Protein AF-A0A0F9CEB5-F1 (afdb_monomer)

Sequence (102 aa):
MNRVVIAALAGTAAVAAMAVWAASDGERSPSLTVLGAPVDAAMIELGQQVYAENCASCHGAELEGQPDWRRRLDNGRMPAPPHDADGHTWHHADGQLFTITK

Solvent-accessible surface area (backbone atoms only — not comparable to full-atom values): 6128 Å² total; per-residue (Å²): 115,68,70,63,54,52,51,52,52,52,52,52,52,50,52,52,50,52,52,52,52,68,62,56,67,78,76,70,69,79,74,50,59,57,83,86,38,78,57,52,71,68,57,51,56,51,48,52,53,54,37,60,76,74,42,21,91,55,23,31,88,81,24,64,21,35,85,67,30,92,47,64,45,97,86,66,45,67,44,40,55,25,71,45,88,91,34,66,66,86,78,52,56,55,69,56,57,51,56,77,75,102

Foldseek 3Di:
DVVVVVVVVVVVVVVVVVVVVVVVVVPDDPQDDAPNHGDDPVNVVVVLVCCVVPPCVQCNNVQCGDPPQVDADPVRDGGGHGPDPVGCLVVDHNVVNVVVVD

Radius of gyration: 24.15 Å; Cα contacts (8 Å, |Δi|>4): 74; chains: 1; bounding box: 74×23×48 Å

pLDDT: mean 85.13, std 13.6, range [52.03, 98.31]

Nearest PDB structures (foldseek):
  6lod-assembly1_E  TM=5.961E-01  e=9.063E-01  Roseiflexus castenholzii DSM 13941
  1n90-assembly1_B  TM=5.913E-01  e=9.688E-01  Pseudomonas aeruginosa
  6tp9-assembly5_G  TM=3.926E-01  e=2.912E-01  Pseudomonas aeruginosa PAO1

Structure (mmCIF, N/CA/C/O backbone):
data_AF-A0A0F9CEB5-F1
#
_entry.id   AF-A0A0F9CEB5-F1
#
loop_
_atom_site.group_PDB
_atom_site.id
_atom_site.type_symbol
_atom_site.label_atom_id
_atom_site.label_alt_id
_atom_site.label_comp_id
_atom_site.label_asym_id
_atom_site.label_entity_id
_atom_site.label_seq_id
_atom_site.pdbx_PDB_ins_code
_atom_site.Cartn_x
_atom_site.Cartn_y
_atom_site.Cartn_z
_atom_site.occupancy
_atom_site.B_iso_or_equiv
_atom_site.auth_seq_id
_atom_site.auth_comp_id
_atom_site.auth_asym_id
_atom_site.auth_atom_id
_atom_site.pdbx_PDB_model_num
ATOM 1 N N . MET A 1 1 ? 58.361 1.465 -24.293 1.00 60.75 1 MET A N 1
ATOM 2 C CA . MET A 1 1 ? 57.134 1.855 -25.024 1.00 60.75 1 MET A CA 1
ATOM 3 C C . MET A 1 1 ? 55.990 0.850 -24.848 1.00 60.75 1 MET A C 1
ATOM 5 O O . MET A 1 1 ? 54.925 1.271 -24.429 1.00 60.75 1 MET A O 1
ATOM 9 N N . ASN A 1 2 ? 56.201 -0.465 -25.022 1.00 58.81 2 ASN A N 1
ATOM 10 C CA . ASN A 1 2 ? 55.131 -1.479 -24.878 1.00 58.81 2 ASN A CA 1
ATOM 11 C C . ASN A 1 2 ? 54.442 -1.555 -23.504 1.00 58.81 2 ASN A C 1
ATOM 13 O O . ASN A 1 2 ? 53.232 -1.719 -23.448 1.00 58.81 2 ASN A O 1
ATOM 17 N N . ARG A 1 3 ? 55.171 -1.430 -22.386 1.00 55.62 3 ARG A N 1
ATOM 18 C CA . ARG A 1 3 ? 54.576 -1.613 -21.042 1.00 55.62 3 ARG A CA 1
ATOM 19 C C . ARG A 1 3 ? 53.604 -0.492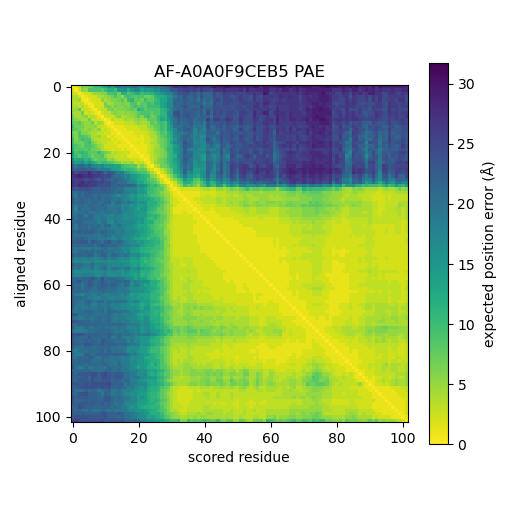 -20.654 1.00 55.62 3 ARG A C 1
ATOM 21 O O . ARG A 1 3 ? 52.630 -0.754 -19.964 1.00 55.62 3 ARG A O 1
ATOM 28 N N . VAL A 1 4 ? 53.852 0.726 -21.141 1.00 62.41 4 VAL A N 1
ATOM 29 C CA . VAL A 1 4 ? 52.983 1.896 -20.919 1.00 62.41 4 VAL A CA 1
ATOM 30 C C . VAL A 1 4 ? 51.709 1.784 -21.759 1.00 62.41 4 VAL A C 1
ATOM 32 O O . VAL A 1 4 ? 50.623 2.036 -21.253 1.00 62.41 4 VAL A O 1
ATOM 35 N N . VAL A 1 5 ? 51.825 1.314 -23.007 1.00 62.31 5 VAL A N 1
ATOM 36 C CA . VAL A 1 5 ? 50.673 1.069 -23.891 1.00 62.31 5 VAL A CA 1
ATOM 37 C C . VAL A 1 5 ? 49.800 -0.076 -23.363 1.00 62.31 5 VAL A C 1
ATOM 39 O O . VAL A 1 5 ? 48.583 0.058 -23.318 1.00 62.31 5 VAL A O 1
ATOM 42 N N . ILE A 1 6 ? 50.403 -1.170 -22.883 1.00 61.22 6 ILE A N 1
ATOM 43 C CA . ILE A 1 6 ? 49.669 -2.304 -22.293 1.00 61.22 6 ILE A CA 1
ATOM 44 C C . ILE A 1 6 ? 48.947 -1.887 -21.002 1.00 61.22 6 ILE A C 1
ATOM 46 O O . ILE A 1 6 ? 47.788 -2.245 -20.815 1.00 61.22 6 ILE A O 1
ATOM 50 N N . ALA A 1 7 ? 49.591 -1.098 -20.135 1.00 61.53 7 ALA A N 1
ATOM 51 C CA . ALA A 1 7 ? 48.959 -0.591 -18.915 1.00 61.53 7 ALA A CA 1
ATOM 52 C C . ALA A 1 7 ? 47.784 0.361 -19.215 1.00 61.53 7 ALA A C 1
ATOM 54 O O . ALA A 1 7 ? 46.745 0.274 -18.564 1.00 61.53 7 ALA A O 1
ATOM 55 N N . ALA A 1 8 ? 47.910 1.220 -20.233 1.00 58.53 8 ALA A N 1
ATOM 56 C CA . ALA A 1 8 ? 46.834 2.114 -20.663 1.00 58.53 8 ALA A CA 1
ATOM 57 C C 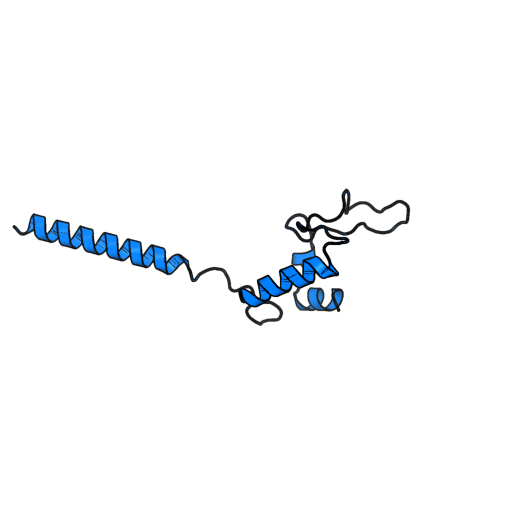. ALA A 1 8 ? 45.639 1.355 -21.276 1.00 58.53 8 ALA A C 1
ATOM 59 O O . ALA A 1 8 ? 44.483 1.678 -20.997 1.00 58.53 8 ALA A O 1
ATOM 60 N N . LEU A 1 9 ? 45.897 0.306 -22.064 1.00 66.50 9 LEU A N 1
ATOM 61 C CA . LEU A 1 9 ? 44.850 -0.556 -22.627 1.00 66.50 9 LEU A CA 1
ATOM 62 C C . LEU A 1 9 ? 44.137 -1.384 -21.546 1.00 66.50 9 LEU A C 1
ATOM 64 O O . LEU A 1 9 ? 42.916 -1.502 -21.564 1.00 66.50 9 LEU A O 1
ATOM 68 N N . ALA A 1 10 ? 44.875 -1.906 -20.563 1.00 66.88 10 ALA A N 1
ATOM 69 C CA . ALA A 1 10 ? 44.282 -2.625 -19.436 1.00 66.88 10 ALA A CA 1
ATOM 70 C C . ALA A 1 10 ? 43.416 -1.704 -18.555 1.00 66.88 10 ALA A C 1
ATOM 72 O O . ALA A 1 10 ? 42.327 -2.095 -18.140 1.00 66.88 10 ALA A O 1
ATOM 73 N N . GLY A 1 11 ? 43.864 -0.466 -18.314 1.00 67.62 11 GLY A N 1
ATOM 74 C CA . GLY A 1 11 ? 43.100 0.525 -17.553 1.00 67.62 11 GLY A CA 1
ATOM 75 C C . GLY A 1 11 ? 41.801 0.944 -18.248 1.00 67.62 11 GLY A C 1
ATOM 76 O O . GLY A 1 11 ? 40.754 1.002 -17.612 1.00 67.62 11 GLY A O 1
ATOM 77 N N . THR A 1 12 ? 41.839 1.173 -19.563 1.00 72.19 12 THR A N 1
ATOM 78 C CA . THR A 1 12 ? 40.638 1.529 -20.346 1.00 72.19 12 THR A CA 1
ATOM 79 C C . THR A 1 12 ? 39.637 0.378 -20.435 1.00 72.19 12 THR A C 1
ATOM 81 O O . THR A 1 12 ? 38.440 0.606 -20.264 1.00 72.19 12 THR A O 1
ATOM 84 N N . ALA A 1 13 ? 40.106 -0.862 -20.609 1.00 78.75 13 ALA A N 1
ATOM 85 C CA . ALA A 1 13 ? 39.247 -2.045 -20.583 1.00 78.75 13 ALA A CA 1
ATOM 86 C C . ALA A 1 13 ? 38.571 -2.249 -19.214 1.00 78.75 13 ALA A C 1
ATOM 88 O O . ALA A 1 13 ? 37.383 -2.560 -19.161 1.00 78.75 13 ALA A O 1
ATOM 89 N N . ALA A 1 14 ? 39.293 -2.021 -18.111 1.00 78.38 14 ALA A N 1
ATOM 90 C CA . ALA A 1 14 ? 38.731 -2.113 -16.764 1.00 78.38 14 ALA A CA 1
ATOM 91 C C . ALA A 1 14 ? 37.647 -1.050 -16.515 1.00 78.38 14 ALA A C 1
ATOM 93 O O . ALA A 1 14 ? 36.574 -1.378 -16.016 1.00 78.38 14 ALA A O 1
ATOM 94 N N . VAL A 1 15 ? 37.880 0.202 -16.926 1.00 81.56 15 VAL A N 1
ATOM 95 C CA . VAL A 1 15 ? 36.888 1.286 -16.800 1.00 81.56 15 VAL A CA 1
ATOM 96 C C . VAL A 1 15 ? 35.645 1.010 -17.651 1.00 81.56 15 VAL A C 1
ATOM 98 O O . VAL A 1 15 ? 34.527 1.195 -17.174 1.00 81.56 15 VAL A O 1
ATOM 101 N N . ALA A 1 16 ? 35.815 0.516 -18.880 1.00 82.19 16 ALA A N 1
ATOM 102 C CA . ALA A 1 16 ? 34.694 0.136 -19.737 1.00 82.19 16 ALA A CA 1
ATOM 103 C C . ALA A 1 16 ? 33.883 -1.024 -19.137 1.00 82.19 16 ALA A C 1
ATOM 105 O O . ALA A 1 16 ? 32.657 -0.964 -19.113 1.00 82.19 16 ALA A O 1
ATOM 106 N N . ALA A 1 17 ? 34.548 -2.046 -18.591 1.00 80.38 17 ALA A N 1
ATOM 107 C CA . ALA A 1 17 ? 33.880 -3.161 -17.923 1.00 80.38 17 ALA A CA 1
ATOM 108 C C . ALA A 1 17 ? 33.103 -2.709 -16.674 1.00 80.38 17 ALA A C 1
ATOM 110 O O . ALA A 1 17 ? 31.976 -3.150 -16.470 1.00 80.38 17 ALA A O 1
ATOM 111 N N . MET A 1 18 ? 33.659 -1.789 -15.878 1.00 78.06 18 MET A N 1
ATOM 112 C CA . MET A 1 18 ? 32.973 -1.206 -14.719 1.00 78.06 18 MET A CA 1
ATOM 113 C C . MET A 1 18 ? 31.750 -0.377 -15.126 1.00 78.06 18 MET A C 1
ATOM 115 O O . MET A 1 18 ? 30.709 -0.482 -14.486 1.00 78.06 18 MET A O 1
ATOM 119 N N . ALA A 1 19 ? 31.849 0.410 -16.201 1.00 79.69 19 ALA A N 1
ATOM 120 C CA . ALA A 1 19 ? 30.724 1.184 -16.720 1.00 79.69 19 ALA A CA 1
ATOM 121 C C . ALA A 1 19 ? 29.604 0.281 -17.265 1.00 79.69 19 ALA A C 1
ATOM 123 O O . ALA A 1 19 ? 28.433 0.533 -17.002 1.00 79.69 19 ALA A O 1
ATOM 124 N N . VAL A 1 20 ? 29.957 -0.799 -17.975 1.00 79.00 20 VAL A N 1
ATOM 125 C CA . VAL A 1 20 ? 28.989 -1.798 -18.459 1.00 79.00 20 VAL A CA 1
ATOM 126 C C . VAL A 1 20 ? 28.333 -2.537 -17.295 1.00 79.00 20 VAL A C 1
ATOM 128 O O . VAL A 1 20 ? 27.120 -2.711 -17.304 1.00 79.00 20 VAL A O 1
ATOM 131 N N . TRP A 1 21 ? 29.101 -2.934 -16.278 1.00 73.62 21 TRP A N 1
ATOM 132 C CA . TRP A 1 21 ? 28.567 -3.609 -15.094 1.00 73.62 21 TRP A CA 1
ATOM 133 C C . TRP A 1 21 ? 27.595 -2.708 -14.320 1.00 73.62 21 TRP A C 1
ATOM 135 O O . TRP A 1 21 ? 26.464 -3.116 -14.063 1.00 73.62 21 TRP A O 1
ATOM 145 N N . ALA A 1 22 ? 27.981 -1.451 -14.074 1.00 73.81 22 ALA A N 1
ATOM 146 C CA . ALA A 1 22 ? 27.130 -0.455 -13.423 1.00 73.81 22 ALA A CA 1
ATOM 147 C C . ALA A 1 22 ? 25.861 -0.131 -14.231 1.00 73.81 22 ALA A C 1
ATOM 149 O O . ALA A 1 22 ? 24.814 0.136 -13.651 1.00 73.81 22 ALA A O 1
ATOM 150 N N . ALA A 1 23 ? 25.931 -0.179 -15.565 1.00 69.69 23 ALA A N 1
ATOM 151 C CA . ALA A 1 23 ? 24.759 -0.026 -16.425 1.00 69.69 23 ALA A CA 1
ATOM 152 C C . ALA A 1 23 ? 23.875 -1.289 -16.466 1.00 69.69 23 ALA A C 1
ATOM 154 O O . ALA A 1 23 ? 22.679 -1.188 -16.720 1.00 69.69 23 ALA A O 1
ATOM 155 N N . SER A 1 24 ? 24.442 -2.475 -16.214 1.00 65.00 24 SER A N 1
ATOM 156 C CA . SER A 1 24 ? 23.732 -3.760 -16.284 1.00 65.00 24 SER A CA 1
ATOM 157 C C . SER A 1 24 ? 22.938 -4.124 -15.024 1.00 65.00 24 SER A C 1
ATOM 159 O O . SER A 1 24 ? 22.067 -4.993 -15.090 1.00 65.00 24 SER A O 1
ATOM 161 N N . ASP A 1 25 ? 23.197 -3.456 -13.896 1.00 57.12 25 ASP A N 1
ATOM 162 C CA . ASP A 1 25 ? 22.453 -3.660 -12.643 1.00 57.12 25 ASP A CA 1
ATOM 163 C C . ASP A 1 25 ? 21.019 -3.092 -12.686 1.00 57.12 25 ASP A C 1
ATOM 165 O O . ASP A 1 25 ? 20.201 -3.4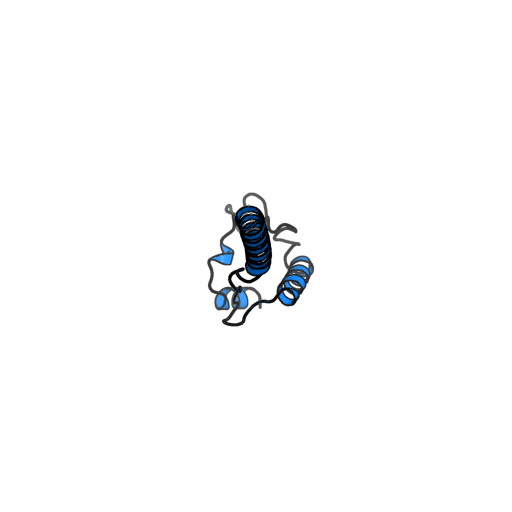23 -11.830 1.00 57.12 25 ASP A O 1
ATOM 169 N N . GLY A 1 26 ? 20.666 -2.300 -13.707 1.00 53.12 26 GLY A N 1
ATOM 170 C CA . GLY A 1 26 ? 19.324 -1.721 -13.867 1.00 53.12 26 GLY A CA 1
ATOM 171 C C . GLY A 1 26 ? 18.218 -2.697 -14.302 1.00 53.12 26 GLY A C 1
ATOM 172 O O . GLY A 1 26 ? 17.049 -2.331 -14.270 1.00 53.12 26 GLY A O 1
ATOM 173 N N . GLU A 1 27 ? 18.558 -3.930 -14.691 1.00 52.03 27 GLU A N 1
ATOM 174 C CA . GLU A 1 27 ? 17.651 -4.841 -15.421 1.00 52.03 27 GLU A CA 1
ATOM 175 C C . GLU A 1 27 ? 17.235 -6.101 -14.629 1.00 52.03 2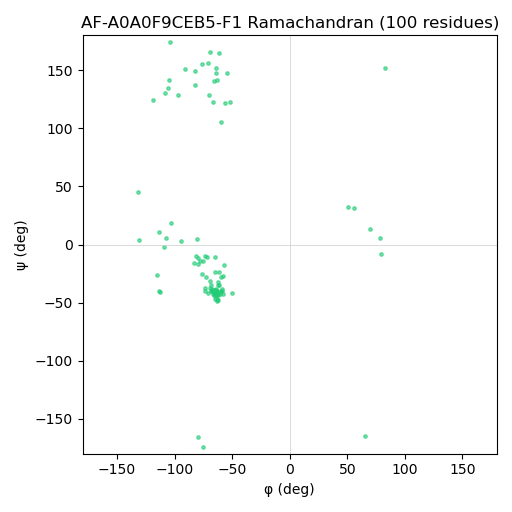7 GLU A C 1
ATOM 177 O O . GLU A 1 27 ? 16.671 -7.035 -15.198 1.00 52.03 27 GLU A O 1
ATOM 182 N N . ARG A 1 28 ? 17.514 -6.197 -13.319 1.00 53.78 28 ARG A N 1
ATOM 183 C CA . ARG A 1 28 ? 17.140 -7.386 -12.515 1.00 53.78 28 ARG A CA 1
ATOM 184 C C . ARG A 1 28 ? 16.446 -7.065 -11.196 1.00 53.78 28 ARG A C 1
ATOM 186 O O . ARG A 1 28 ? 16.711 -7.700 -10.178 1.00 53.78 28 ARG A O 1
ATOM 193 N N . SER A 1 29 ? 15.482 -6.155 -11.225 1.00 53.75 29 SER A N 1
ATOM 194 C CA . SER A 1 29 ? 14.353 -6.299 -10.303 1.00 53.75 29 SER A CA 1
ATOM 195 C C . SER A 1 29 ? 13.535 -7.500 -10.787 1.00 53.75 29 SER A C 1
ATOM 197 O O . SER A 1 29 ? 13.241 -7.552 -11.985 1.00 53.75 29 SER A O 1
ATOM 199 N N . PRO A 1 30 ? 13.187 -8.492 -9.942 1.00 56.94 30 PRO A N 1
ATOM 200 C CA . PRO A 1 30 ? 12.227 -9.508 -10.356 1.00 56.94 30 PRO A CA 1
ATOM 201 C C . PRO A 1 30 ? 10.995 -8.765 -10.870 1.00 56.94 30 PRO A C 1
ATOM 203 O O . PRO A 1 30 ? 10.458 -7.910 -10.166 1.00 56.94 30 PRO A O 1
ATOM 206 N N . SER A 1 31 ? 10.603 -9.022 -12.118 1.00 71.25 31 SER A N 1
ATOM 207 C CA . SER A 1 31 ? 9.389 -8.439 -12.672 1.00 71.25 31 SER A CA 1
ATOM 208 C C . SER A 1 31 ? 8.244 -8.907 -11.782 1.00 71.25 31 SER A C 1
ATOM 210 O O . SER A 1 31 ? 7.895 -10.089 -11.816 1.00 71.25 31 SER A O 1
ATOM 212 N N . LEU A 1 32 ? 7.717 -8.022 -10.934 1.00 84.25 32 LEU A N 1
ATOM 213 C CA . LEU A 1 32 ? 6.530 -8.316 -10.148 1.00 84.25 32 LEU A CA 1
ATOM 214 C C . LEU A 1 32 ? 5.442 -8.701 -11.145 1.00 84.25 32 LEU A C 1
ATOM 216 O O . LEU A 1 32 ? 5.138 -7.933 -12.054 1.00 84.25 32 LEU A O 1
ATOM 220 N N . THR A 1 33 ? 4.894 -9.901 -11.010 1.00 88.44 33 THR A N 1
ATOM 221 C CA . THR A 1 33 ? 3.747 -10.324 -11.804 1.00 88.44 33 THR A CA 1
ATOM 222 C C . THR A 1 33 ? 2.533 -10.379 -10.907 1.00 88.44 33 THR A C 1
ATOM 224 O O . THR A 1 33 ? 2.601 -11.014 -9.859 1.00 88.44 33 THR A O 1
ATOM 227 N N . VAL A 1 34 ? 1.439 -9.762 -11.340 1.00 87.62 34 VAL A N 1
ATOM 228 C CA . VAL A 1 34 ? 0.133 -9.862 -10.688 1.00 87.62 34 VAL A CA 1
ATOM 229 C C . VAL A 1 34 ? -0.834 -10.485 -11.684 1.00 87.62 34 VAL A C 1
ATOM 231 O O . VAL A 1 34 ? -0.959 -10.014 -12.814 1.00 87.62 34 VAL A O 1
ATOM 234 N N . LEU A 1 35 ? -1.484 -11.585 -11.297 1.00 88.38 35 LEU A N 1
ATOM 235 C CA . LEU A 1 35 ? -2.384 -12.366 -12.163 1.00 88.38 35 LEU A CA 1
ATOM 236 C C . LEU A 1 35 ? -1.718 -12.837 -13.473 1.00 88.38 35 LEU A C 1
ATOM 238 O O . LEU A 1 35 ? -2.371 -12.973 -14.506 1.00 88.38 35 LEU A O 1
ATOM 242 N N . GLY A 1 36 ? -0.407 -13.087 -13.438 1.00 88.44 36 GLY A N 1
ATOM 243 C CA . GLY A 1 36 ? 0.369 -13.520 -14.604 1.00 88.44 36 GLY A CA 1
ATOM 244 C C . GLY A 1 36 ? 0.733 -12.406 -15.592 1.00 88.44 36 GLY A C 1
ATOM 245 O O . GLY A 1 36 ? 1.318 -12.703 -16.632 1.00 88.44 36 GLY A O 1
ATOM 246 N N . ALA A 1 37 ? 0.430 -11.142 -15.282 1.00 89.19 37 ALA A N 1
ATOM 247 C CA . ALA A 1 37 ? 0.848 -9.985 -16.067 1.00 89.19 37 ALA A CA 1
ATOM 248 C C . ALA A 1 37 ? 1.988 -9.230 -15.362 1.00 89.19 37 ALA A C 1
ATOM 250 O O . ALA A 1 37 ? 1.955 -9.113 -14.135 1.00 89.19 37 ALA A O 1
ATOM 251 N N . PRO A 1 38 ? 2.993 -8.717 -16.097 1.00 91.56 38 PRO A N 1
ATOM 252 C CA . PRO A 1 38 ? 4.041 -7.894 -15.504 1.00 91.56 38 PRO A CA 1
ATOM 253 C C . PRO A 1 38 ? 3.457 -6.579 -14.978 1.00 91.56 38 PRO A C 1
ATOM 255 O O . PRO A 1 38 ? 2.608 -5.969 -15.624 1.00 91.56 38 PRO A O 1
ATOM 258 N N . VAL A 1 39 ? 3.947 -6.138 -13.826 1.00 91.06 39 VAL A N 1
ATOM 259 C CA . VAL A 1 39 ? 3.650 -4.835 -13.230 1.00 91.06 39 VAL A CA 1
ATOM 260 C C . VAL A 1 39 ? 4.779 -3.872 -13.583 1.00 91.06 39 VAL A C 1
ATOM 262 O O . VAL A 1 39 ? 5.953 -4.180 -13.377 1.00 91.06 39 VAL A O 1
ATOM 265 N N . ASP A 1 40 ? 4.423 -2.706 -14.114 1.00 91.44 40 ASP A N 1
ATOM 266 C CA . ASP A 1 40 ? 5.353 -1.628 -14.440 1.00 91.44 40 ASP A CA 1
ATOM 267 C C . ASP A 1 40 ? 5.279 -0.490 -13.407 1.00 91.44 40 ASP A C 1
ATOM 269 O O . ASP A 1 40 ? 4.457 -0.492 -12.487 1.00 91.44 40 ASP A O 1
ATOM 273 N N . ALA A 1 41 ? 6.168 0.494 -13.545 1.00 90.56 41 ALA A N 1
ATOM 274 C CA . ALA A 1 41 ? 6.236 1.623 -12.621 1.00 90.56 41 ALA A CA 1
ATOM 275 C C . ALA A 1 41 ? 4.945 2.464 -12.603 1.00 90.56 41 ALA A C 1
ATOM 277 O O . ALA A 1 41 ? 4.552 2.944 -11.541 1.00 90.56 41 ALA A O 1
ATOM 278 N N . ALA A 1 42 ? 4.263 2.606 -13.744 1.00 93.12 42 ALA A N 1
ATOM 279 C CA . ALA A 1 42 ? 3.026 3.378 -13.834 1.00 93.12 42 ALA A CA 1
ATOM 280 C C . ALA A 1 42 ? 1.877 2.679 -13.090 1.00 93.12 42 ALA A C 1
ATOM 282 O O . ALA A 1 42 ? 1.078 3.332 -12.420 1.00 93.12 42 ALA A O 1
ATOM 283 N N . MET A 1 43 ? 1.817 1.346 -13.148 1.00 94.62 43 MET A N 1
ATOM 284 C CA . MET A 1 43 ? 0.875 0.554 -12.358 1.00 94.62 43 MET A CA 1
ATOM 285 C C . MET A 1 43 ? 1.131 0.684 -10.853 1.00 94.62 43 MET A C 1
ATOM 287 O O . MET A 1 43 ? 0.174 0.766 -10.085 1.00 94.62 43 MET A O 1
ATOM 291 N N . ILE A 1 44 ? 2.397 0.738 -10.424 1.00 93.31 44 ILE A N 1
ATOM 292 C CA . ILE A 1 44 ? 2.751 0.960 -9.013 1.00 93.31 44 ILE A CA 1
ATOM 293 C C . ILE A 1 44 ? 2.301 2.352 -8.559 1.00 93.31 44 ILE A C 1
ATOM 295 O O . ILE A 1 44 ? 1.671 2.475 -7.510 1.00 93.31 44 ILE A O 1
ATOM 299 N N . GLU A 1 45 ? 2.576 3.389 -9.352 1.00 96.19 45 GLU A N 1
ATOM 300 C CA . GLU A 1 45 ? 2.168 4.766 -9.049 1.00 96.19 45 GLU A CA 1
ATOM 301 C C . GLU A 1 45 ? 0.641 4.901 -8.953 1.00 96.19 45 GLU A C 1
ATOM 303 O O . GLU A 1 45 ? 0.121 5.505 -8.012 1.00 96.19 45 GLU A O 1
ATOM 308 N N . LEU A 1 46 ? -0.096 4.274 -9.874 1.00 96.50 46 LEU A N 1
ATOM 309 C CA . LEU A 1 46 ? -1.554 4.207 -9.803 1.00 96.50 46 LEU A CA 1
ATOM 310 C C . LEU A 1 46 ? -2.026 3.460 -8.546 1.00 96.50 46 LEU A C 1
ATOM 312 O O . LEU A 1 46 ? -2.947 3.912 -7.867 1.00 96.50 46 LEU A O 1
ATOM 316 N N . GLY A 1 47 ? -1.393 2.332 -8.215 1.00 94.25 47 GLY A N 1
ATOM 317 C CA . GLY A 1 47 ? -1.710 1.549 -7.021 1.00 94.25 47 GLY A CA 1
ATOM 318 C C . GLY A 1 47 ? -1.548 2.349 -5.726 1.00 94.25 47 GLY A C 1
ATOM 319 O O . GLY A 1 47 ? -2.394 2.243 -4.839 1.00 94.25 47 GLY A O 1
ATOM 320 N N . GLN A 1 48 ? -0.521 3.200 -5.635 1.00 96.56 48 GLN A N 1
ATOM 321 C CA . GLN A 1 48 ? -0.316 4.099 -4.493 1.00 96.56 48 GLN A CA 1
ATOM 322 C C . GLN A 1 48 ? -1.453 5.120 -4.350 1.00 96.56 48 GLN A C 1
ATOM 324 O O . GLN A 1 48 ? -1.952 5.323 -3.244 1.00 96.56 48 GLN A O 1
ATOM 329 N N . GLN A 1 49 ? -1.908 5.717 -5.457 1.00 98.31 49 GLN A N 1
ATOM 330 C CA . GLN A 1 49 ? -3.039 6.657 -5.450 1.00 98.31 49 GLN A CA 1
ATOM 331 C C . GLN A 1 49 ? -4.328 5.966 -4.995 1.00 98.31 49 GLN A C 1
ATOM 333 O O . GLN A 1 49 ? -4.989 6.426 -4.064 1.00 98.31 49 GLN A O 1
ATOM 338 N N . VAL A 1 50 ? -4.634 4.800 -5.577 1.00 96.94 50 VAL A N 1
ATO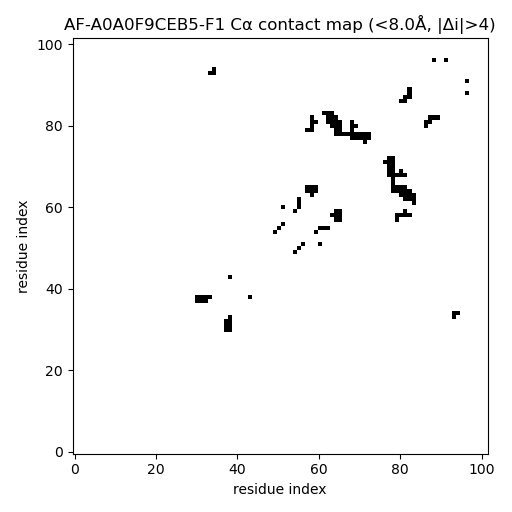M 339 C CA . VAL A 1 50 ? -5.805 3.997 -5.193 1.00 96.94 50 VAL A CA 1
ATOM 340 C C . VAL A 1 50 ? -5.752 3.623 -3.711 1.00 96.94 50 VAL A C 1
ATOM 342 O O . VAL A 1 50 ? -6.768 3.724 -3.020 1.00 96.94 50 VAL A O 1
ATOM 345 N N . TYR A 1 51 ? -4.584 3.221 -3.204 1.00 96.75 51 TYR A N 1
ATOM 346 C CA . TYR A 1 51 ? -4.398 2.885 -1.796 1.00 96.75 51 TYR A CA 1
ATOM 347 C C . TYR A 1 51 ? -4.664 4.084 -0.876 1.00 96.75 51 TYR A C 1
ATOM 349 O O . TYR A 1 51 ? -5.407 3.957 0.101 1.00 96.75 51 TYR A O 1
ATOM 357 N N . ALA A 1 52 ? -4.095 5.249 -1.193 1.00 98.12 52 ALA A N 1
ATOM 358 C CA . ALA A 1 52 ? -4.274 6.464 -0.403 1.00 98.12 52 ALA A CA 1
ATOM 359 C C . ALA A 1 52 ? -5.750 6.889 -0.330 1.00 98.12 52 ALA A C 1
ATOM 361 O O . ALA A 1 52 ? -6.237 7.265 0.735 1.00 98.12 52 ALA A O 1
ATOM 362 N N . GLU A 1 53 ? -6.475 6.777 -1.443 1.00 98.06 53 GLU A N 1
ATOM 363 C CA . GLU A 1 53 ? -7.884 7.164 -1.533 1.00 98.06 53 GLU A CA 1
ATOM 364 C C . GLU A 1 53 ? -8.830 6.186 -0.824 1.00 98.06 53 GLU A C 1
ATOM 366 O O . GLU A 1 53 ? -9.819 6.612 -0.227 1.00 98.06 53 GLU A O 1
ATOM 371 N N . ASN A 1 54 ? -8.547 4.879 -0.881 1.00 96.69 54 ASN A N 1
ATOM 372 C CA . ASN A 1 54 ? -9.533 3.851 -0.525 1.00 96.69 54 ASN A CA 1
ATOM 373 C C . ASN A 1 54 ? -9.155 3.009 0.702 1.00 96.69 54 ASN A C 1
ATOM 375 O O . ASN A 1 54 ? -10.039 2.500 1.389 1.00 96.69 54 ASN A O 1
ATOM 379 N N . CYS A 1 55 ? -7.866 2.858 1.003 1.00 96.12 55 CYS A N 1
ATOM 380 C CA . CYS A 1 55 ? -7.375 1.869 1.970 1.00 96.12 55 CYS A CA 1
ATOM 381 C C . CYS A 1 55 ? -6.768 2.523 3.217 1.00 96.12 55 CYS A C 1
ATOM 383 O O . CYS A 1 55 ? -6.991 2.062 4.343 1.00 96.12 55 CYS A O 1
ATOM 385 N N . ALA A 1 56 ? -6.030 3.621 3.024 1.00 97.88 56 ALA A N 1
ATOM 386 C CA . ALA A 1 56 ? -5.223 4.259 4.063 1.00 97.88 56 ALA A CA 1
ATOM 387 C C . ALA A 1 56 ? -6.036 4.736 5.278 1.00 97.88 56 ALA A C 1
ATOM 389 O O .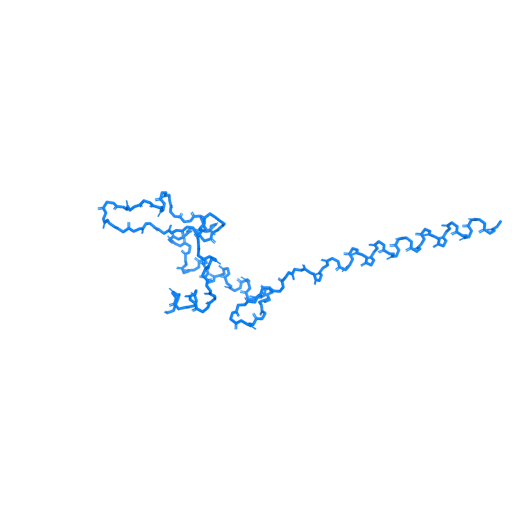 ALA A 1 56 ? -5.525 4.748 6.395 1.00 97.88 56 ALA A O 1
ATOM 390 N N . SER A 1 57 ? -7.321 5.062 5.096 1.00 97.25 57 SER A N 1
ATOM 391 C CA . SER A 1 57 ? -8.210 5.479 6.193 1.00 97.25 57 SER A CA 1
ATOM 392 C C . SER A 1 57 ? -8.338 4.437 7.312 1.00 97.25 57 SER A C 1
ATOM 394 O O . SER A 1 57 ? -8.597 4.795 8.461 1.00 97.25 57 SER A O 1
ATOM 396 N N . CYS A 1 58 ? -8.157 3.154 6.984 1.00 96.06 58 CYS A N 1
ATOM 397 C CA . CYS A 1 58 ? -8.219 2.053 7.942 1.00 96.06 58 CYS A CA 1
ATOM 398 C C . CYS A 1 58 ? -6.858 1.389 8.147 1.00 96.06 58 CYS A C 1
ATOM 400 O O . CYS A 1 58 ? -6.523 1.052 9.280 1.00 96.06 58 CYS A O 1
ATOM 402 N N . HIS A 1 59 ? -6.097 1.199 7.068 1.00 96.94 59 HIS A N 1
ATOM 403 C CA . HIS A 1 59 ? -4.842 0.447 7.068 1.00 96.94 59 HIS A CA 1
ATOM 404 C C . HIS A 1 59 ? -3.589 1.315 7.254 1.00 96.94 59 HIS A C 1
ATOM 406 O O . HIS A 1 59 ? -2.486 0.780 7.238 1.00 96.94 59 HIS A O 1
ATOM 412 N N . GLY A 1 60 ? -3.747 2.626 7.451 1.00 97.25 60 GLY A N 1
ATOM 413 C CA . GLY A 1 60 ? -2.632 3.550 7.640 1.00 97.25 60 GLY A CA 1
ATOM 414 C C . GLY A 1 60 ? -2.002 4.000 6.321 1.00 97.25 60 GLY A C 1
ATOM 415 O O . GLY A 1 60 ? -2.084 3.303 5.304 1.00 97.25 60 GLY A O 1
ATOM 416 N N . ALA A 1 61 ? -1.423 5.201 6.322 1.00 96.94 61 ALA A N 1
ATOM 417 C CA . ALA A 1 61 ? -0.816 5.802 5.131 1.00 96.94 61 ALA A CA 1
ATOM 418 C C . ALA A 1 61 ? 0.513 5.130 4.753 1.00 96.94 61 ALA A C 1
ATOM 420 O O . ALA A 1 61 ? 0.852 5.073 3.575 1.00 96.94 61 ALA A O 1
ATOM 421 N N . GLU A 1 62 ? 1.207 4.574 5.743 1.00 95.88 62 GLU A N 1
ATOM 422 C CA . GLU A 1 62 ? 2.485 3.869 5.635 1.00 95.88 62 GLU A CA 1
ATOM 423 C C . GLU A 1 62 ? 2.293 2.341 5.714 1.00 95.88 62 GLU A C 1
ATOM 425 O O . GLU A 1 62 ? 3.246 1.601 5.944 1.00 95.88 62 GLU A O 1
ATOM 430 N N . LEU A 1 63 ? 1.063 1.852 5.484 1.00 96.62 63 LEU A N 1
ATOM 431 C CA . LEU A 1 63 ? 0.674 0.433 5.513 1.00 96.62 63 LEU A CA 1
ATOM 432 C C . LEU A 1 63 ? 0.681 -0.221 6.911 1.00 96.62 63 LEU A C 1
ATOM 434 O O . LEU A 1 63 ? 0.579 -1.445 7.011 1.00 96.62 63 LEU A O 1
ATOM 438 N N . GLU A 1 64 ? 0.764 0.571 7.976 1.00 95.94 64 GLU A N 1
ATOM 439 C CA . GLU A 1 64 ? 1.035 0.141 9.352 1.00 95.94 64 GLU A CA 1
ATOM 440 C C . GLU A 1 64 ? -0.151 -0.538 10.067 1.00 95.94 64 GLU A C 1
ATOM 442 O O . GLU A 1 64 ? 0.006 -1.182 11.109 1.00 95.94 64 GLU A O 1
ATOM 447 N N . GLY A 1 65 ? -1.358 -0.422 9.513 1.00 96.44 65 GLY A N 1
ATOM 448 C CA . GLY A 1 65 ? -2.577 -0.941 10.119 1.00 96.44 65 GLY A CA 1
ATOM 449 C C . GLY A 1 65 ? -2.941 -0.251 11.436 1.00 96.44 65 GLY A C 1
ATOM 450 O O . GLY A 1 65 ? -2.465 0.829 11.781 1.00 96.44 65 GLY A O 1
ATOM 451 N N . GLN A 1 66 ? -3.839 -0.878 12.191 1.00 96.56 66 GLN A N 1
ATOM 452 C CA . GLN A 1 66 ? -4.222 -0.398 13.517 1.00 96.56 66 GLN A CA 1
ATOM 453 C C . GLN A 1 66 ? -3.339 -1.023 14.613 1.00 96.56 66 GLN A C 1
ATOM 455 O O . GLN A 1 66 ? -2.892 -2.167 14.479 1.00 96.56 66 GLN A O 1
ATOM 460 N N . PRO A 1 67 ? -3.128 -0.325 15.745 1.00 94.06 67 PRO A N 1
ATOM 461 C CA . PRO A 1 67 ? -2.469 -0.909 16.908 1.00 94.06 67 PRO A CA 1
ATOM 462 C C . PRO A 1 67 ? -3.161 -2.195 17.370 1.00 94.06 67 PRO A C 1
ATOM 464 O O . PRO A 1 67 ? -4.380 -2.333 17.256 1.00 94.06 67 PRO A O 1
ATOM 467 N N . ASP A 1 68 ? -2.380 -3.133 17.908 1.00 94.50 68 ASP A N 1
ATOM 468 C CA . ASP A 1 68 ? -2.873 -4.414 18.428 1.00 94.50 68 ASP A CA 1
ATOM 469 C C . ASP A 1 68 ? -3.778 -5.187 17.449 1.00 94.50 68 ASP A C 1
ATOM 471 O O . ASP A 1 68 ? -4.665 -5.925 17.875 1.00 94.50 68 ASP A O 1
ATOM 475 N N . TRP A 1 69 ? -3.549 -5.077 16.132 1.00 94.62 69 TRP A N 1
ATOM 476 C CA . TRP A 1 69 ? -4.433 -5.640 15.097 1.00 94.62 69 TRP A CA 1
ATOM 477 C C . TRP A 1 69 ? -4.694 -7.147 15.186 1.00 94.62 69 TRP A C 1
ATOM 479 O O . TRP A 1 69 ? -5.658 -7.654 14.617 1.00 94.62 69 TRP A O 1
ATOM 489 N N . ARG A 1 70 ? -3.855 -7.882 15.919 1.00 94.44 70 ARG A N 1
ATOM 490 C CA . ARG A 1 70 ? -4.030 -9.317 16.182 1.00 94.44 70 ARG A CA 1
ATOM 491 C C . ARG A 1 70 ? -5.016 -9.608 17.323 1.00 94.44 70 ARG A C 1
ATOM 493 O O . ARG A 1 70 ? -5.389 -10.765 17.513 1.00 94.44 70 ARG A O 1
ATOM 500 N N . ARG A 1 71 ? -5.453 -8.597 18.081 1.00 96.00 71 ARG A N 1
ATOM 501 C CA . ARG A 1 71 ? -6.416 -8.712 19.183 1.00 96.00 71 ARG A CA 1
ATOM 502 C C . ARG A 1 71 ? -7.771 -8.158 18.755 1.00 96.00 71 ARG A C 1
ATOM 504 O O . ARG A 1 71 ? -7.865 -7.072 18.198 1.00 96.00 71 ARG A O 1
ATOM 511 N N . ARG A 1 72 ? -8.842 -8.891 19.064 1.00 96.88 72 ARG A N 1
ATOM 512 C CA . ARG A 1 72 ? -10.207 -8.393 18.852 1.00 96.88 72 ARG A CA 1
ATOM 513 C C . ARG A 1 72 ? -10.476 -7.166 19.721 1.00 96.88 72 ARG A C 1
ATOM 515 O O . ARG A 1 72 ? -10.072 -7.122 20.883 1.00 96.88 72 ARG A O 1
ATOM 522 N N . LEU A 1 73 ? -11.208 -6.221 19.147 1.00 94.56 73 LEU A N 1
ATOM 523 C CA . LEU A 1 73 ? -11.803 -5.095 19.857 1.00 94.56 73 LEU A CA 1
ATOM 524 C C . LEU A 1 73 ? -12.934 -5.581 20.775 1.00 94.56 73 LEU A C 1
ATOM 526 O O . LEU A 1 73 ? -13.464 -6.680 20.598 1.00 94.56 73 LEU A O 1
ATOM 530 N N . ASP A 1 74 ? -13.373 -4.725 21.698 1.00 96.25 74 ASP A N 1
ATOM 531 C CA . ASP A 1 74 ? -14.476 -5.030 22.624 1.00 96.25 74 ASP A CA 1
ATOM 532 C C . ASP A 1 74 ? -15.805 -5.302 21.894 1.00 96.25 74 ASP A C 1
ATOM 534 O O . ASP A 1 74 ? -16.663 -6.031 22.385 1.00 96.25 74 ASP A O 1
ATOM 538 N N . ASN A 1 75 ? -15.954 -4.778 20.672 1.00 95.12 75 ASN A N 1
ATOM 539 C CA . ASN A 1 75 ? -17.085 -5.062 19.783 1.00 95.12 75 ASN A CA 1
ATOM 540 C C .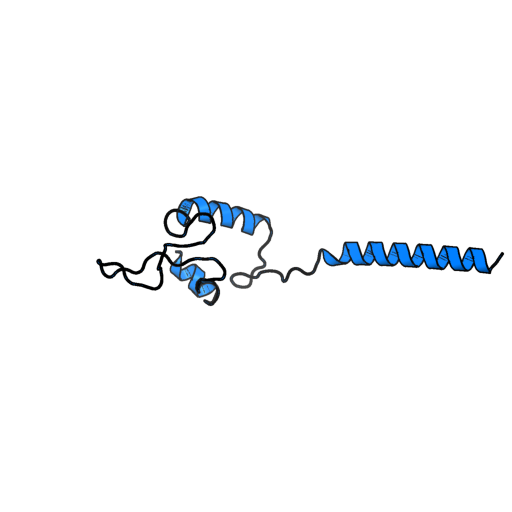 ASN A 1 75 ? -16.956 -6.399 19.016 1.00 95.12 75 ASN A C 1
ATOM 542 O O . ASN A 1 75 ? -17.767 -6.691 18.138 1.00 95.12 75 ASN A O 1
ATOM 546 N N . GLY A 1 76 ? -15.916 -7.189 19.291 1.00 95.94 76 GLY A N 1
ATOM 547 C CA . GLY A 1 76 ? -15.646 -8.489 18.678 1.00 95.94 76 GLY A CA 1
ATOM 548 C C . GLY A 1 76 ? -15.010 -8.447 17.284 1.00 95.94 76 GLY A C 1
ATOM 549 O O . GLY A 1 76 ? -14.590 -9.498 16.782 1.00 95.94 76 GLY A O 1
ATOM 550 N N . ARG A 1 77 ? -14.898 -7.276 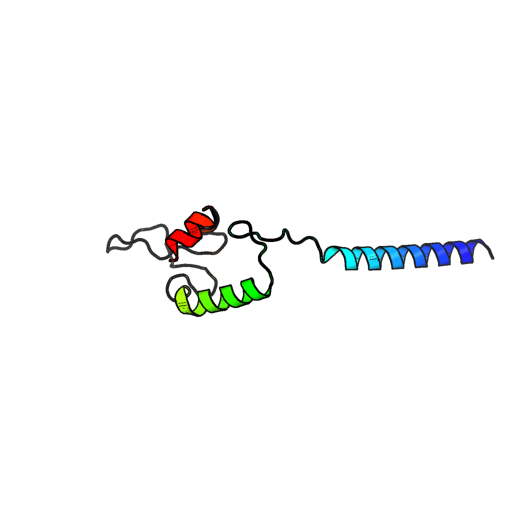16.643 1.00 94.69 77 ARG A N 1
ATOM 551 C CA . ARG A 1 77 ? -14.259 -7.132 15.325 1.00 94.69 77 ARG A CA 1
ATOM 552 C C . ARG A 1 77 ? -12.735 -7.181 15.439 1.00 94.69 77 ARG A C 1
ATOM 554 O O . ARG A 1 77 ? -12.164 -6.879 16.485 1.00 94.69 77 ARG A O 1
ATOM 561 N N . MET A 1 78 ? -12.090 -7.568 14.342 1.00 95.12 78 MET A N 1
ATOM 562 C CA . MET A 1 78 ? -10.644 -7.415 14.191 1.00 95.12 78 MET A CA 1
ATOM 563 C C . MET A 1 78 ? -10.337 -5.979 13.745 1.00 95.12 78 MET A C 1
ATOM 565 O O . MET A 1 78 ? -11.064 -5.469 12.884 1.00 95.12 78 MET A O 1
ATOM 569 N N . PRO A 1 79 ? -9.303 -5.335 14.307 1.00 96.19 79 PRO A N 1
ATOM 570 C CA . PRO A 1 79 ? -8.750 -4.104 13.756 1.00 96.19 79 PRO A CA 1
ATOM 571 C C . PRO A 1 79 ? -8.200 -4.337 12.342 1.00 96.19 79 PRO A C 1
ATOM 573 O O . PRO A 1 79 ? -7.988 -5.479 11.922 1.00 96.19 79 PRO A O 1
ATOM 576 N N . ALA A 1 80 ? -7.963 -3.255 11.606 1.00 95.62 80 ALA A N 1
ATOM 577 C CA . ALA A 1 80 ? -7.364 -3.352 10.280 1.00 95.62 80 ALA A CA 1
ATOM 578 C C . ALA A 1 80 ? -5.909 -3.861 10.394 1.00 95.62 80 ALA A C 1
ATOM 580 O O . ALA A 1 80 ? -5.116 -3.244 11.111 1.00 95.62 80 ALA A O 1
ATOM 581 N N . PRO A 1 81 ? -5.540 -4.976 9.739 1.00 95.56 81 PRO A N 1
ATOM 582 C CA . PRO A 1 81 ? -4.162 -5.459 9.743 1.00 95.56 81 PRO A CA 1
ATOM 583 C C . PRO A 1 81 ? -3.245 -4.552 8.902 1.00 95.56 81 PRO A C 1
ATOM 585 O O . PRO A 1 81 ? -3.727 -3.919 7.965 1.00 95.56 81 PRO A O 1
ATOM 588 N N . PRO A 1 82 ? -1.931 -4.527 9.165 1.00 96.56 82 PRO A N 1
ATOM 589 C CA . PRO A 1 82 ? -0.966 -3.890 8.288 1.00 96.56 82 PRO A CA 1
ATOM 590 C C . PRO A 1 82 ? -0.904 -4.576 6.919 1.00 96.56 82 PRO A C 1
ATOM 592 O O . PRO A 1 82 ? -1.156 -5.783 6.770 1.00 96.56 82 PRO A O 1
ATOM 595 N N . HIS A 1 83 ? -0.537 -3.784 5.920 1.00 94.12 83 HIS A N 1
ATOM 596 C CA . HIS A 1 83 ? -0.218 -4.222 4.564 1.00 94.12 83 HIS A CA 1
ATOM 597 C C . HIS A 1 83 ? 1.285 -4.154 4.252 1.00 94.12 83 HIS A C 1
ATOM 599 O O . HIS A 1 83 ? 1.683 -4.460 3.130 1.00 94.12 83 HIS A O 1
ATOM 605 N N . ASP A 1 84 ? 2.110 -3.825 5.247 1.00 92.25 84 ASP A N 1
ATOM 606 C CA . ASP A 1 84 ? 3.565 -3.960 5.208 1.00 92.25 84 ASP A CA 1
ATOM 607 C C . ASP A 1 84 ? 4.041 -5.411 5.469 1.00 92.25 84 ASP A C 1
ATOM 609 O O . ASP A 1 84 ? 3.279 -6.389 5.423 1.00 92.25 84 ASP A O 1
ATOM 613 N N . ALA A 1 85 ? 5.343 -5.548 5.739 1.00 90.56 85 ALA A N 1
ATOM 614 C CA . ALA A 1 85 ? 6.003 -6.817 6.015 1.00 90.56 85 ALA A CA 1
ATOM 615 C C . ALA A 1 85 ? 5.533 -7.508 7.313 1.00 90.56 85 ALA A C 1
ATOM 617 O O . ALA A 1 85 ? 5.646 -8.731 7.403 1.00 90.56 85 ALA A O 1
ATOM 618 N N . ASP A 1 86 ? 4.984 -6.775 8.287 1.00 89.88 86 ASP A N 1
ATOM 619 C CA . ASP A 1 86 ? 4.471 -7.334 9.545 1.00 89.88 86 ASP A CA 1
ATOM 620 C C . ASP A 1 86 ? 3.075 -7.955 9.384 1.00 89.88 86 ASP A C 1
ATOM 622 O O . ASP A 1 86 ? 2.621 -8.731 10.241 1.00 89.88 86 ASP A O 1
ATOM 626 N N . GLY A 1 87 ? 2.384 -7.611 8.294 1.00 90.88 87 GLY A N 1
ATOM 627 C CA . GLY A 1 87 ? 1.103 -8.174 7.892 1.00 90.88 87 GLY A CA 1
ATOM 628 C C . GLY A 1 87 ? 1.207 -9.583 7.306 1.00 90.88 87 GLY A C 1
ATOM 629 O O . GLY A 1 87 ? 2.251 -10.228 7.292 1.00 90.88 87 GLY A O 1
ATOM 630 N N . HIS A 1 88 ? 0.080 -10.093 6.805 1.00 89.69 88 HIS A N 1
ATOM 631 C CA . HIS A 1 88 ? 0.030 -11.410 6.154 1.00 89.69 88 HIS A CA 1
ATOM 632 C C . HIS A 1 88 ? -0.676 -11.392 4.795 1.00 89.69 88 HIS A C 1
ATOM 634 O O . HIS A 1 88 ? -0.920 -12.451 4.218 1.00 89.69 88 HIS A O 1
ATOM 640 N N . THR A 1 89 ? -1.082 -10.216 4.313 1.00 84.31 89 THR A N 1
ATOM 641 C CA . THR A 1 89 ? -1.916 -10.113 3.108 1.00 84.31 89 THR A CA 1
ATOM 642 C C . THR A 1 89 ? -1.153 -10.605 1.876 1.00 84.31 89 THR A C 1
ATOM 644 O O . THR A 1 89 ? -1.695 -11.374 1.095 1.00 84.31 89 THR A O 1
ATOM 647 N N . TRP A 1 90 ? 0.138 -10.292 1.775 1.00 82.44 90 TRP A N 1
ATOM 648 C CA . TRP A 1 90 ? 1.027 -10.710 0.686 1.00 82.44 90 TRP A CA 1
ATOM 649 C C . TRP A 1 90 ? 1.275 -12.230 0.589 1.00 82.44 90 TRP A C 1
ATOM 651 O O . TRP A 1 90 ? 1.815 -12.691 -0.411 1.00 82.44 90 TRP A O 1
ATOM 661 N N . HIS A 1 91 ? 0.876 -13.027 1.589 1.00 86.06 91 HIS A N 1
ATOM 662 C CA . HIS A 1 91 ? 0.949 -14.492 1.517 1.00 86.06 91 HIS A CA 1
ATOM 663 C C . HIS A 1 91 ? -0.169 -15.122 0.675 1.00 86.06 91 HIS A C 1
ATOM 665 O O . HIS A 1 91 ? -0.108 -16.313 0.364 1.00 86.06 91 HIS A O 1
ATOM 671 N N . HIS A 1 92 ? -1.221 -14.367 0.354 1.00 88.88 92 HIS A N 1
ATOM 672 C CA . HIS A 1 92 ? -2.335 -14.872 -0.445 1.00 88.88 92 HIS A CA 1
ATOM 673 C C . HIS A 1 92 ? -1.999 -14.817 -1.934 1.00 88.88 92 HIS A C 1
ATOM 675 O O . HIS A 1 92 ? -1.291 -13.924 -2.388 1.00 88.88 92 HIS A O 1
ATOM 681 N N . ALA A 1 93 ? -2.547 -15.748 -2.714 1.00 91.81 93 ALA A N 1
ATOM 682 C CA . ALA A 1 93 ? -2.398 -15.717 -4.166 1.00 91.81 93 ALA A CA 1
ATOM 683 C C . ALA A 1 93 ? -3.079 -14.474 -4.775 1.00 91.81 93 ALA A C 1
ATOM 685 O O . ALA A 1 93 ? -4.146 -14.068 -4.311 1.00 91.81 93 ALA A O 1
ATOM 686 N N . ASP A 1 94 ? -2.537 -13.934 -5.871 1.00 90.19 94 ASP A N 1
ATOM 687 C CA . ASP A 1 94 ? -3.051 -12.722 -6.536 1.00 90.19 94 ASP A CA 1
ATOM 688 C C . ASP A 1 94 ? -4.560 -12.760 -6.819 1.00 90.19 94 ASP A C 1
ATOM 690 O O . ASP A 1 94 ? -5.275 -11.785 -6.595 1.00 90.19 94 ASP A O 1
ATOM 694 N N . GLY A 1 95 ? -5.074 -13.906 -7.281 1.00 92.31 95 GLY A N 1
ATOM 695 C CA . GLY A 1 95 ? -6.506 -14.079 -7.556 1.00 92.31 95 GLY A CA 1
ATOM 696 C C . GLY A 1 95 ? -7.374 -13.928 -6.307 1.00 92.31 95 GLY A C 1
ATOM 697 O O . GLY A 1 95 ? -8.469 -13.365 -6.363 1.00 92.31 95 GLY A O 1
ATOM 698 N N . GLN A 1 96 ? -6.867 -14.374 -5.158 1.00 92.88 96 GLN A N 1
ATOM 699 C CA . GLN A 1 96 ? -7.536 -14.183 -3.878 1.00 92.88 96 GLN A CA 1
ATOM 700 C C . GLN A 1 96 ? -7.469 -12.715 -3.444 1.00 92.88 96 GLN A C 1
ATOM 702 O O . GLN A 1 96 ? -8.487 -12.184 -3.009 1.00 92.88 96 GLN A O 1
ATOM 707 N N . LEU A 1 97 ? -6.323 -12.047 -3.615 1.00 90.12 97 LEU A N 1
ATOM 708 C CA . LEU A 1 97 ? -6.169 -10.613 -3.330 1.00 90.12 97 LEU A CA 1
ATOM 709 C C . LEU A 1 97 ? -7.138 -9.747 -4.145 1.00 90.12 97 LEU A C 1
ATOM 711 O O . LEU A 1 97 ? -7.748 -8.819 -3.614 1.00 90.12 97 LEU A O 1
ATOM 715 N N . PHE A 1 98 ? -7.345 -10.088 -5.415 1.00 89.56 98 PHE A N 1
ATOM 716 C CA . PHE A 1 98 ? -8.321 -9.405 -6.259 1.00 89.56 98 PHE A CA 1
ATOM 717 C C . PHE A 1 98 ? -9.764 -9.659 -5.801 1.00 89.56 98 PHE A C 1
ATOM 719 O O . PHE A 1 98 ? -10.588 -8.752 -5.803 1.00 89.56 98 PHE A O 1
ATOM 726 N N . THR A 1 99 ? -10.070 -10.881 -5.358 1.00 91.38 99 THR A N 1
ATOM 727 C CA . THR A 1 99 ? -11.418 -11.252 -4.895 1.00 91.38 99 THR A CA 1
ATOM 728 C C . THR A 1 99 ? -11.806 -10.549 -3.593 1.00 91.38 99 THR A C 1
ATOM 730 O O . THR A 1 99 ? -12.969 -10.226 -3.401 1.00 91.38 99 THR A O 1
ATOM 733 N N . ILE A 1 100 ? -10.859 -10.306 -2.681 1.00 88.38 100 ILE A N 1
ATOM 734 C CA . ILE A 1 100 ? -11.151 -9.623 -1.407 1.00 88.38 100 ILE A CA 1
ATOM 735 C C . ILE A 1 100 ? -11.252 -8.096 -1.541 1.00 88.38 100 ILE A C 1
ATOM 737 O O . ILE A 1 100 ? -11.683 -7.442 -0.595 1.00 88.38 100 ILE A O 1
ATOM 741 N N . THR A 1 101 ? -10.845 -7.526 -2.679 1.00 88.25 101 THR A N 1
ATOM 742 C CA . THR A 1 101 ? -10.822 -6.072 -2.921 1.00 88.25 101 THR A CA 1
ATOM 743 C C . THR A 1 101 ? -11.887 -5.591 -3.913 1.00 88.25 101 THR A C 1
ATOM 745 O O . THR A 1 101 ? -11.993 -4.383 -4.129 1.00 88.25 101 THR A O 1
ATOM 748 N N . LYS A 1 102 ? -12.690 -6.493 -4.496 1.00 80.81 102 LYS A N 1
ATOM 749 C CA . LYS A 1 102 ? -13.752 -6.175 -5.464 1.00 80.81 102 LYS A CA 1
ATOM 750 C C . LYS A 1 102 ? -15.099 -6.807 -5.143 1.00 80.81 102 LYS A C 1
ATOM 752 O O . LYS A 1 102 ? -15.124 -7.878 -4.505 1.00 80.81 102 LYS A O 1
#

Secondary structure (DSSP, 8-state):
-HHHHHHHHHHHHHHHHHHHHHHHGGG-S---EETTEE--HHHHHHHHHHHHHHTHHHH-TTS---TTTTS--TTSPPPPPPSSTTSSGGGS-HHHHHHHH-

Mean predicted aligned error: 10.72 Å

InterPro domains:
  IPR009056 Cytochrome c-like domain [PF00034] (45-91)
  IPR036909 Cytochrome c-like domain superfamily [G3DSA:1.10.760.10] (6-102)
  IPR036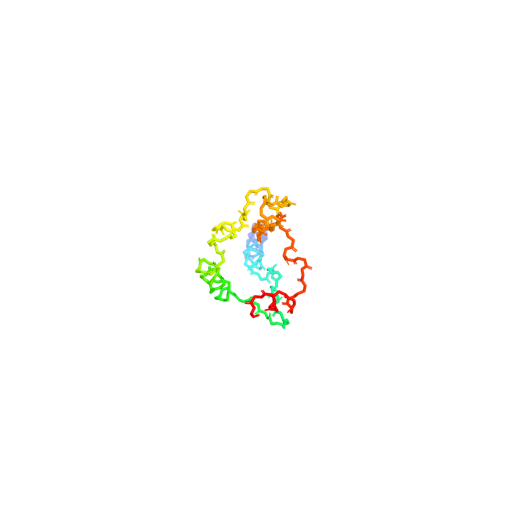909 Cytochrome c-like domain superfamily [SSF46626] (32-99)

Organism: NCBI:txid412755